Protein AF-A0AAD7E811-F1 (afdb_monomer_lite)

Secondary structure (DSSP, 8-state):
--------------PPB---HHHHHHHHHHHHHHHHHHHHHHHHSTT---PPPSSGGGHHHHHHH-BSSHHHHHHHHHHHHHHHHHHHHHHHHHH-TTS-------------TTS-HHHHHHHH-TTHHHHS-TTB-TTS--B---SPPPHHHHTTS--

Organism: NCBI:txid1033008

Sequence (159 aa):
MDRGISMQPQMPTSERFSLETGFRMRTECTIRELQAVLNKAAGLVKDRGSTYEIDPHGVLSALLKSSEDLGGVLAAWIALNERVHLAQREISKSISPSTERRERKTVFLRKPSVISDLDYLYDHVPHLRRHWPSGYNTHTDSIALSTPVPGYLQEAFPD

Foldseek 3Di:
DDPPPPPDPPDPPQDWDAPDPVVLVVLVVVQVVLQVLQVVLLVVDPPSPDTQHLQVVCLLSVQNGTHNAPVSNVLSVVSSVVSVVVSVVSSVPSVDPDDDPPPPPPPPDDDDPPDDSNRVSCVVPVCSVVVDQPADDPVDRDDPRPDPDPVVVCVVDPD

Structure (mmCIF, N/CA/C/O backbone):
data_AF-A0AAD7E811-F1
#
_entry.id   AF-A0AAD7E811-F1
#
loop_
_atom_site.group_PDB
_atom_site.id
_atom_site.type_symbol
_atom_site.label_atom_id
_atom_site.label_alt_id
_atom_site.label_comp_id
_atom_site.label_asym_id
_atom_site.label_entity_id
_atom_site.label_seq_id
_atom_site.pdbx_PDB_ins_code
_atom_site.Cartn_x
_atom_site.Cartn_y
_atom_site.Cartn_z
_atom_site.occupancy
_atom_site.B_iso_or_equiv
_atom_site.auth_seq_id
_atom_site.auth_comp_id
_atom_site.auth_asym_id
_atom_site.auth_atom_id
_atom_site.pdbx_PDB_model_num
ATOM 1 N N . MET A 1 1 ? 44.146 -32.596 -21.145 1.00 48.56 1 MET A N 1
ATOM 2 C CA . MET A 1 1 ? 43.455 -32.147 -19.920 1.00 48.56 1 MET A CA 1
ATOM 3 C C . MET A 1 1 ? 42.520 -31.029 -20.324 1.00 48.56 1 MET A C 1
ATOM 5 O O . MET A 1 1 ? 42.966 -29.908 -20.521 1.00 48.56 1 MET A O 1
ATOM 9 N N . ASP A 1 2 ? 41.266 -31.394 -20.553 1.00 47.53 2 ASP A N 1
ATOM 10 C CA . ASP A 1 2 ? 40.207 -30.520 -21.047 1.00 47.53 2 ASP A CA 1
ATOM 11 C C . ASP A 1 2 ? 39.619 -29.750 -19.858 1.00 47.53 2 ASP A C 1
ATOM 13 O O . ASP A 1 2 ? 39.009 -30.344 -18.969 1.00 47.53 2 ASP A O 1
ATOM 17 N N . ARG A 1 3 ? 39.859 -28.439 -19.773 1.00 49.72 3 ARG A N 1
ATOM 18 C CA . ARG A 1 3 ? 39.145 -27.577 -18.821 1.00 49.72 3 ARG A CA 1
ATOM 19 C C . ARG A 1 3 ? 37.936 -27.025 -19.559 1.00 49.72 3 ARG A C 1
ATOM 21 O O . ARG A 1 3 ? 37.994 -25.925 -20.093 1.00 49.72 3 ARG A O 1
ATOM 28 N N . GLY A 1 4 ? 36.876 -27.829 -19.621 1.00 50.31 4 GLY A N 1
ATOM 29 C CA . GLY A 1 4 ? 35.584 -27.437 -20.174 1.00 50.31 4 GLY A CA 1
ATOM 30 C C . GLY A 1 4 ? 35.014 -26.254 -19.398 1.00 50.31 4 GLY A C 1
ATOM 31 O O . GLY A 1 4 ? 34.398 -26.421 -18.347 1.00 50.31 4 GLY A O 1
ATOM 32 N N . ILE A 1 5 ? 35.260 -25.046 -19.898 1.00 53.69 5 ILE A N 1
ATOM 33 C CA . ILE A 1 5 ? 34.621 -23.829 -19.413 1.00 53.69 5 ILE A CA 1
ATOM 34 C C . ILE A 1 5 ? 33.178 -23.916 -19.900 1.00 53.69 5 ILE A C 1
ATOM 36 O O . ILE A 1 5 ? 32.900 -23.754 -21.086 1.00 53.69 5 ILE A O 1
ATOM 40 N N . SER A 1 6 ? 32.268 -24.252 -18.988 1.00 54.72 6 SER A N 1
ATOM 41 C CA . SER A 1 6 ? 30.833 -24.256 -19.246 1.00 54.72 6 SER A CA 1
ATOM 42 C C . SER A 1 6 ? 30.389 -22.836 -19.607 1.00 54.72 6 SER A C 1
ATOM 44 O O . SER A 1 6 ? 30.125 -22.019 -18.727 1.00 54.72 6 SER A O 1
ATOM 46 N N . MET A 1 7 ? 30.310 -22.541 -20.906 1.00 55.50 7 MET A N 1
ATOM 47 C CA . MET A 1 7 ? 29.611 -21.382 -21.456 1.00 55.50 7 MET A CA 1
ATOM 48 C C . MET A 1 7 ? 28.105 -21.591 -21.286 1.00 55.50 7 MET A C 1
ATOM 50 O O . MET A 1 7 ? 27.397 -21.912 -22.236 1.00 55.50 7 MET A O 1
ATOM 54 N N . GLN A 1 8 ? 27.601 -21.452 -20.059 1.00 60.38 8 GLN A N 1
ATOM 55 C CA . GLN A 1 8 ? 26.176 -21.197 -19.898 1.00 60.38 8 GLN A CA 1
ATOM 56 C C . GLN A 1 8 ? 25.927 -19.753 -20.349 1.00 60.38 8 GLN A C 1
ATOM 58 O O . GLN A 1 8 ? 26.530 -18.843 -19.773 1.00 60.38 8 GLN A O 1
ATOM 63 N N . PRO A 1 9 ? 25.089 -19.516 -21.374 1.00 57.47 9 PRO A N 1
ATOM 64 C CA . PRO A 1 9 ? 24.666 -18.168 -21.702 1.00 57.47 9 PRO A CA 1
ATOM 65 C C . PRO A 1 9 ? 23.962 -17.601 -20.469 1.00 57.47 9 PRO A C 1
ATOM 67 O O . PRO A 1 9 ? 22.943 -18.133 -20.027 1.00 57.47 9 PRO A O 1
ATOM 70 N N . GLN A 1 10 ? 24.541 -16.554 -19.878 1.00 57.25 10 GLN A N 1
ATOM 71 C CA . GLN A 1 10 ? 23.840 -15.750 -18.888 1.00 57.25 10 GLN A CA 1
ATOM 72 C C . GLN A 1 10 ? 22.641 -15.151 -19.617 1.00 57.25 10 GLN A C 1
ATOM 74 O O . GLN A 1 10 ? 22.796 -14.243 -20.432 1.00 57.25 10 GLN A O 1
ATOM 79 N N . MET A 1 11 ? 21.459 -15.729 -19.395 1.00 56.31 11 MET A N 1
ATOM 80 C CA . MET A 1 11 ? 20.206 -15.111 -19.809 1.00 56.31 11 MET A CA 1
ATOM 81 C C . MET A 1 11 ? 20.240 -13.666 -19.298 1.00 56.31 11 MET A C 1
ATOM 83 O O . MET A 1 11 ? 20.560 -13.476 -18.118 1.00 56.31 11 MET A O 1
ATOM 87 N N . PRO A 1 12 ? 19.963 -12.659 -20.144 1.00 58.78 12 PRO A N 1
ATOM 88 C CA . PRO A 1 12 ? 19.859 -11.292 -19.670 1.00 58.78 12 PRO A CA 1
ATOM 89 C C . PRO A 1 12 ? 18.821 -11.292 -18.551 1.00 58.78 12 PRO A C 1
ATOM 91 O O . PRO A 1 12 ? 17.686 -11.726 -18.748 1.00 58.78 12 PRO A O 1
ATOM 94 N N . THR A 1 13 ? 19.232 -10.893 -17.349 1.00 63.22 13 THR A N 1
ATOM 95 C CA . THR A 1 13 ? 18.296 -10.637 -16.260 1.00 63.22 13 THR A CA 1
ATOM 96 C C . THR A 1 13 ? 17.345 -9.574 -16.776 1.00 63.22 13 THR A C 1
ATOM 98 O O . THR A 1 13 ? 17.777 -8.433 -16.929 1.00 63.22 13 THR A O 1
ATOM 101 N N . SER A 1 14 ? 16.112 -9.961 -17.122 1.00 67.38 14 SER A N 1
ATOM 102 C CA . SER A 1 14 ? 15.081 -9.043 -17.600 1.00 67.38 14 SER A CA 1
ATOM 103 C C . SER A 1 14 ? 15.086 -7.827 -16.687 1.00 67.38 14 SER A C 1
ATOM 105 O O . SER A 1 14 ? 14.928 -7.980 -15.471 1.00 67.38 14 SER A O 1
ATOM 107 N N . GLU A 1 15 ? 15.389 -6.657 -17.246 1.00 73.12 15 GLU A N 1
ATOM 108 C CA . GLU A 1 15 ? 15.449 -5.427 -16.470 1.00 73.12 15 GLU A CA 1
ATOM 109 C C . GLU A 1 15 ? 14.099 -5.248 -15.782 1.00 73.12 15 GLU A C 1
ATOM 111 O O . GLU A 1 15 ? 13.052 -5.230 -16.425 1.00 73.12 15 GLU A O 1
ATOM 116 N N . ARG A 1 16 ? 14.117 -5.216 -14.449 1.00 85.00 16 ARG A N 1
ATOM 117 C CA . ARG A 1 16 ? 12.902 -5.063 -13.656 1.00 85.00 16 ARG A CA 1
ATOM 118 C C . ARG A 1 16 ? 12.703 -3.599 -13.327 1.00 85.00 16 ARG A C 1
ATOM 120 O O . ARG A 1 16 ? 13.636 -2.918 -12.900 1.00 85.00 16 ARG A O 1
ATOM 127 N N . PHE A 1 17 ? 11.467 -3.143 -13.443 1.00 88.31 17 PHE A N 1
ATOM 128 C CA . PHE A 1 17 ? 11.081 -1.801 -13.047 1.00 88.31 17 PHE A CA 1
ATOM 129 C C . PHE A 1 17 ? 10.994 -1.723 -11.523 1.00 88.31 17 PHE A C 1
ATOM 131 O O . PHE A 1 17 ? 10.521 -2.642 -10.852 1.00 88.31 17 PHE A O 1
ATOM 138 N N . SER A 1 18 ? 11.482 -0.627 -10.951 1.00 91.31 18 SER A N 1
ATOM 139 C CA . SER A 1 18 ? 11.413 -0.387 -9.511 1.00 91.31 18 SER A CA 1
ATOM 140 C C . SER A 1 18 ? 11.351 1.105 -9.219 1.00 91.31 18 SER A C 1
ATOM 142 O O . SER A 1 18 ? 11.812 1.921 -10.017 1.00 91.31 18 SER A O 1
ATOM 144 N N . LEU A 1 19 ? 10.785 1.469 -8.068 1.00 88.19 19 LEU A N 1
ATOM 145 C CA . LEU A 1 19 ? 10.922 2.828 -7.557 1.00 88.19 19 LEU A CA 1
ATOM 146 C C . LEU A 1 19 ? 12.373 3.114 -7.162 1.00 88.19 19 LEU A C 1
ATOM 148 O O . LEU A 1 19 ? 13.089 2.237 -6.667 1.00 88.19 19 LEU A O 1
ATOM 152 N N . GLU A 1 20 ? 12.757 4.386 -7.296 1.00 93.75 20 GLU A N 1
ATOM 153 C CA . GLU A 1 20 ? 14.012 4.917 -6.762 1.00 93.75 20 GLU A CA 1
ATOM 154 C C . GLU A 1 20 ? 14.186 4.478 -5.300 1.00 93.75 20 GLU A C 1
ATOM 156 O O . GLU A 1 20 ? 13.258 4.557 -4.490 1.00 93.75 20 GLU A O 1
ATOM 161 N N . THR A 1 21 ? 15.368 3.955 -4.969 1.00 90.31 21 THR A N 1
ATOM 162 C CA . THR A 1 21 ? 15.591 3.232 -3.709 1.00 90.31 21 THR A CA 1
ATOM 163 C C . THR A 1 21 ? 15.323 4.102 -2.481 1.00 90.31 21 THR A C 1
ATOM 165 O O . THR A 1 21 ? 14.688 3.635 -1.534 1.00 90.31 21 THR A O 1
ATOM 168 N N . GLY A 1 22 ? 15.762 5.360 -2.484 1.00 91.12 22 GLY A N 1
ATOM 169 C CA . GLY A 1 22 ? 15.516 6.304 -1.401 1.00 91.12 22 GLY A CA 1
ATOM 170 C C . GLY A 1 22 ? 14.029 6.594 -1.211 1.00 91.12 22 GLY A C 1
ATOM 171 O O . GLY A 1 22 ? 13.535 6.573 -0.083 1.00 91.12 22 GLY A O 1
ATOM 172 N N . PHE A 1 23 ? 13.302 6.829 -2.300 1.00 91.12 23 PHE A N 1
ATOM 173 C CA . PHE A 1 23 ? 11.861 7.037 -2.292 1.00 91.12 23 PHE A CA 1
ATOM 174 C C . PHE A 1 23 ? 11.124 5.803 -1.777 1.00 91.12 23 PHE A C 1
ATOM 176 O O . PHE A 1 23 ? 10.345 5.926 -0.833 1.00 91.12 23 PHE A O 1
ATOM 183 N N . ARG A 1 24 ? 11.459 4.611 -2.285 1.00 93.12 24 ARG A N 1
ATOM 184 C CA . ARG A 1 24 ? 10.906 3.337 -1.807 1.00 93.12 24 ARG A CA 1
ATOM 185 C C . ARG A 1 24 ? 11.099 3.164 -0.302 1.00 93.12 24 ARG A C 1
ATOM 187 O O . ARG A 1 24 ? 10.135 2.879 0.400 1.00 93.12 24 ARG A O 1
ATOM 194 N N . MET A 1 25 ? 12.314 3.370 0.213 1.00 92.94 25 MET A N 1
ATOM 195 C CA . MET A 1 25 ? 12.574 3.223 1.650 1.00 92.94 25 MET A CA 1
ATOM 196 C C . MET A 1 25 ? 11.760 4.207 2.493 1.00 92.94 25 MET A C 1
ATOM 198 O O . MET A 1 25 ? 11.233 3.822 3.536 1.00 92.94 25 MET A O 1
ATOM 202 N N . ARG A 1 26 ? 11.625 5.465 2.048 1.00 94.81 26 ARG A N 1
ATOM 203 C CA . ARG A 1 26 ? 10.770 6.448 2.732 1.00 94.81 26 ARG A CA 1
ATOM 204 C C . ARG A 1 26 ? 9.318 5.984 2.754 1.00 94.81 26 ARG A C 1
ATOM 206 O O . ARG A 1 26 ? 8.708 5.983 3.817 1.00 94.81 26 ARG A O 1
ATOM 213 N N . THR A 1 27 ? 8.800 5.523 1.618 1.00 91.56 27 THR A N 1
ATOM 214 C CA . THR A 1 27 ? 7.447 4.974 1.506 1.00 91.56 27 THR A CA 1
ATOM 215 C C . THR A 1 27 ? 7.236 3.783 2.445 1.00 91.56 27 THR A C 1
ATOM 217 O O . THR A 1 27 ? 6.277 3.782 3.211 1.00 91.56 27 THR A O 1
ATOM 220 N N .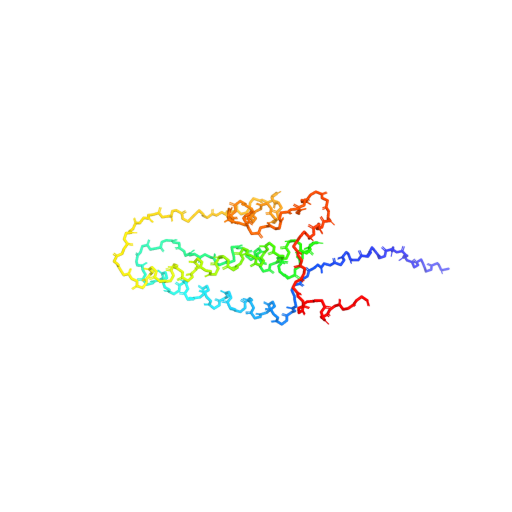 GLU A 1 28 ? 8.145 2.805 2.465 1.00 94.31 28 GLU A N 1
ATOM 221 C CA . GLU A 1 28 ? 8.073 1.646 3.369 1.00 94.31 28 GLU A CA 1
ATOM 222 C C . GLU A 1 28 ? 8.109 2.050 4.852 1.00 94.31 28 GLU A C 1
ATOM 224 O O . GLU A 1 28 ? 7.414 1.450 5.677 1.00 94.31 28 GLU A O 1
ATOM 229 N N . CYS A 1 29 ? 8.916 3.052 5.217 1.00 94.94 29 CYS A N 1
ATOM 230 C CA . CYS A 1 29 ? 8.928 3.606 6.572 1.00 94.94 29 CYS A CA 1
ATOM 231 C C . CYS A 1 29 ? 7.582 4.256 6.917 1.00 94.94 29 CYS A C 1
ATOM 233 O O . CYS A 1 29 ? 7.000 3.922 7.947 1.00 94.94 29 CYS A O 1
ATOM 235 N N . THR A 1 30 ? 7.042 5.104 6.037 1.00 94.31 30 THR A N 1
ATOM 236 C CA . THR A 1 30 ? 5.737 5.751 6.238 1.00 94.31 30 THR A CA 1
ATOM 237 C C . THR A 1 30 ? 4.604 4.732 6.378 1.00 94.31 30 THR A C 1
ATOM 239 O O . THR A 1 30 ? 3.757 4.879 7.258 1.00 94.31 30 THR A O 1
ATOM 242 N N . ILE A 1 31 ? 4.597 3.666 5.567 1.00 94.38 31 ILE A N 1
ATOM 243 C CA . ILE A 1 31 ? 3.621 2.570 5.689 1.00 94.38 31 ILE A CA 1
ATOM 244 C C . ILE A 1 31 ? 3.715 1.928 7.074 1.00 94.38 31 ILE A C 1
ATOM 246 O O . ILE A 1 31 ? 2.694 1.754 7.741 1.00 94.38 31 ILE A O 1
ATOM 250 N N . ARG A 1 32 ? 4.930 1.593 7.527 1.00 95.75 32 ARG A N 1
ATOM 251 C CA . ARG A 1 32 ? 5.155 0.973 8.842 1.00 95.75 32 ARG A CA 1
ATOM 252 C C . ARG A 1 32 ? 4.693 1.870 9.987 1.00 95.75 32 ARG A C 1
ATOM 254 O O . ARG A 1 32 ? 4.027 1.391 10.904 1.00 95.75 32 ARG A O 1
ATOM 261 N N . GLU A 1 33 ? 5.008 3.159 9.929 1.00 95.88 33 GLU A N 1
ATOM 262 C CA . GLU A 1 33 ? 4.590 4.141 10.932 1.00 95.88 33 GLU A CA 1
ATOM 263 C C . GLU A 1 33 ? 3.065 4.279 10.986 1.00 95.88 33 GLU A C 1
ATOM 265 O O . GLU A 1 33 ? 2.468 4.182 12.061 1.00 95.88 33 GLU A O 1
ATOM 270 N N . LEU A 1 34 ? 2.412 4.428 9.831 1.00 93.50 34 LEU A N 1
ATOM 271 C CA . LEU A 1 34 ? 0.959 4.560 9.762 1.00 93.50 34 LEU A CA 1
ATOM 272 C C . LEU A 1 34 ? 0.251 3.267 10.202 1.00 93.50 34 LEU A C 1
ATOM 274 O O . LEU A 1 34 ? -0.750 3.330 10.918 1.00 93.50 34 LEU A O 1
ATOM 278 N N . GLN A 1 35 ? 0.799 2.093 9.867 1.00 95.19 35 GLN A N 1
ATOM 279 C CA . GLN A 1 35 ? 0.286 0.807 10.347 1.00 95.19 35 GLN A CA 1
ATOM 280 C C . GLN A 1 35 ? 0.397 0.697 11.872 1.00 95.19 35 GLN A C 1
ATOM 282 O O . GLN A 1 35 ? -0.531 0.226 12.530 1.00 95.19 35 GLN A O 1
ATOM 287 N N . ALA A 1 36 ? 1.500 1.169 12.461 1.00 94.25 36 ALA A N 1
ATOM 288 C CA . ALA A 1 36 ? 1.666 1.194 13.910 1.00 94.25 36 ALA A CA 1
ATOM 289 C C . ALA A 1 36 ? 0.630 2.107 14.588 1.00 94.25 36 ALA A C 1
ATOM 291 O O . ALA A 1 36 ? 0.089 1.742 15.634 1.00 94.25 36 ALA A O 1
ATOM 292 N N . VAL A 1 37 ? 0.312 3.261 13.991 1.00 93.38 37 VAL A N 1
ATOM 293 C CA . VAL A 1 37 ? -0.756 4.153 14.477 1.00 93.38 37 VAL A CA 1
ATOM 294 C C . VAL A 1 37 ? -2.120 3.465 14.411 1.00 93.38 37 VAL A C 1
ATOM 296 O O . VAL A 1 37 ? -2.846 3.475 15.405 1.00 93.38 37 VAL A O 1
ATOM 299 N N . LEU A 1 38 ? -2.452 2.814 13.293 1.00 91.19 38 LEU A N 1
ATOM 300 C CA . LEU A 1 38 ? -3.700 2.058 13.141 1.00 91.19 38 LEU A CA 1
ATOM 301 C C . LEU A 1 38 ? -3.829 0.937 14.176 1.00 91.19 38 LEU A C 1
ATOM 303 O O . LEU A 1 38 ? -4.884 0.790 14.788 1.00 91.19 38 LEU A O 1
ATOM 307 N N . ASN A 1 39 ? -2.756 0.176 14.404 1.00 92.12 39 ASN A N 1
ATOM 308 C CA . ASN A 1 39 ? -2.732 -0.903 15.392 1.00 92.12 39 ASN A CA 1
ATOM 309 C C . ASN A 1 39 ? -2.956 -0.368 16.813 1.00 92.12 39 ASN A C 1
ATOM 311 O O . ASN A 1 39 ? -3.745 -0.935 17.569 1.00 92.12 39 ASN A O 1
ATOM 315 N N . LYS A 1 40 ? -2.315 0.755 17.164 1.00 90.94 40 LYS A N 1
ATOM 316 C CA . LYS A 1 40 ? -2.531 1.427 18.454 1.00 90.94 40 LYS A CA 1
ATOM 317 C C . LYS A 1 40 ? -3.974 1.908 18.601 1.00 90.94 40 LYS A C 1
ATOM 319 O O . LYS A 1 40 ? -4.594 1.640 19.622 1.00 90.94 40 LYS A O 1
ATOM 324 N N . ALA A 1 41 ? -4.519 2.570 17.581 1.00 87.62 41 ALA A N 1
ATOM 325 C CA . ALA A 1 41 ? -5.894 3.066 17.592 1.00 87.62 41 ALA A CA 1
ATOM 326 C C . ALA A 1 41 ? -6.922 1.926 17.694 1.00 87.62 41 ALA A C 1
ATOM 328 O O . ALA A 1 41 ? -7.895 2.034 18.436 1.00 87.62 41 ALA A O 1
ATOM 329 N N . ALA A 1 42 ? -6.692 0.810 16.997 1.00 87.25 42 ALA A N 1
ATOM 330 C CA . ALA A 1 42 ? -7.533 -0.378 17.097 1.00 87.25 42 ALA A CA 1
ATOM 331 C C . ALA A 1 42 ? -7.525 -0.972 18.513 1.00 87.25 42 ALA A C 1
ATOM 333 O O . ALA A 1 42 ? -8.587 -1.327 19.014 1.00 87.25 42 ALA A O 1
ATOM 334 N N . GLY A 1 43 ? -6.367 -1.000 19.184 1.00 87.00 43 GLY A N 1
ATOM 335 C CA . GLY A 1 43 ? -6.243 -1.477 20.566 1.00 87.00 43 GLY A CA 1
ATOM 336 C C . GLY A 1 43 ? -6.992 -0.638 21.610 1.00 87.00 43 GLY A C 1
ATOM 337 O O . GLY A 1 43 ? -7.282 -1.137 22.694 1.00 87.00 43 GLY A O 1
ATOM 338 N N . LEU A 1 44 ? -7.339 0.616 21.297 1.00 86.88 44 LEU A N 1
ATOM 339 C CA . LEU A 1 44 ? -8.149 1.470 22.176 1.00 86.88 44 LEU A CA 1
ATOM 340 C C . LEU A 1 44 ? -9.649 1.146 22.103 1.00 86.88 44 LEU A C 1
ATOM 342 O O . LEU A 1 44 ? -10.390 1.449 23.038 1.00 86.88 44 LEU A O 1
ATOM 346 N N . VAL A 1 45 ? -10.109 0.527 21.012 1.00 83.31 45 VAL A N 1
ATOM 347 C CA . VAL A 1 45 ? -11.518 0.179 20.803 1.00 83.31 45 VAL A CA 1
ATOM 348 C C . VAL A 1 45 ? -11.740 -1.270 21.228 1.00 83.31 45 VAL A C 1
ATOM 350 O O . VAL A 1 45 ? -11.373 -2.205 20.515 1.00 83.31 45 VAL A O 1
ATOM 353 N N . LYS A 1 46 ? -12.366 -1.463 22.396 1.00 76.69 46 LYS A N 1
ATOM 354 C CA . LYS A 1 46 ? -12.775 -2.795 22.866 1.00 76.69 46 LYS A CA 1
ATOM 355 C C . LYS A 1 46 ? -13.681 -3.451 21.809 1.00 76.69 46 LYS A C 1
ATOM 357 O O . LYS A 1 46 ? -14.515 -2.779 21.210 1.00 76.69 46 LYS A O 1
ATOM 362 N N . ASP A 1 47 ? -13.465 -4.740 21.555 1.00 82.69 47 ASP A N 1
ATOM 363 C CA . ASP A 1 47 ? -14.175 -5.579 20.571 1.00 82.69 47 ASP A CA 1
ATOM 364 C C . ASP A 1 47 ? -13.817 -5.377 19.085 1.00 82.69 47 ASP A C 1
ATOM 366 O O . ASP A 1 47 ? -14.406 -6.024 18.212 1.00 82.69 47 ASP A O 1
ATOM 370 N N . ARG A 1 48 ? -12.820 -4.546 18.745 1.00 77.56 48 ARG A N 1
ATOM 371 C CA . ARG A 1 48 ? -12.349 -4.448 17.355 1.00 77.56 48 ARG A CA 1
ATOM 372 C C . ARG A 1 48 ? -11.452 -5.643 17.002 1.00 77.56 48 ARG A C 1
ATOM 374 O O . ARG A 1 48 ? -10.248 -5.616 17.216 1.00 77.56 48 ARG A O 1
ATOM 381 N N . GLY A 1 49 ? -12.042 -6.690 16.424 1.00 77.62 49 GLY A N 1
ATOM 382 C CA . GLY A 1 49 ? -11.336 -7.929 16.055 1.00 77.62 49 GLY A CA 1
ATOM 383 C C . GLY A 1 49 ? -10.421 -7.848 14.823 1.00 77.62 49 GLY A C 1
ATOM 384 O O . GLY A 1 49 ? -9.747 -8.823 14.505 1.00 77.62 49 GLY A O 1
ATOM 385 N N . SER A 1 50 ? -10.392 -6.720 14.107 1.00 83.38 50 SER A N 1
ATOM 386 C CA . SER A 1 50 ? -9.545 -6.553 12.919 1.00 83.38 50 SER A CA 1
ATOM 387 C C . SER A 1 50 ? -9.037 -5.124 12.774 1.00 83.38 50 SER A C 1
ATOM 389 O O . SER A 1 50 ? -9.816 -4.172 12.915 1.00 83.38 50 SER A O 1
ATOM 391 N N . THR A 1 51 ? -7.775 -4.986 12.380 1.00 88.56 51 THR A N 1
ATOM 392 C CA . THR A 1 51 ? -7.169 -3.702 12.019 1.00 88.56 51 THR A CA 1
ATOM 393 C C . THR A 1 51 ? -7.078 -3.577 10.504 1.00 88.56 51 THR A C 1
ATOM 395 O O . THR A 1 51 ? -6.888 -4.562 9.797 1.00 88.56 51 THR A O 1
ATOM 398 N N . TYR A 1 52 ? -7.240 -2.359 9.994 1.00 91.50 52 TYR A N 1
ATOM 399 C CA . TYR A 1 52 ? -7.000 -2.075 8.585 1.00 91.50 52 TYR A CA 1
ATOM 400 C C . TYR A 1 52 ? -5.505 -2.235 8.264 1.00 91.50 52 TYR A C 1
ATOM 402 O O . TYR A 1 52 ? -4.665 -1.701 8.987 1.00 91.50 52 TYR A O 1
ATOM 410 N N . GLU A 1 53 ? -5.174 -2.946 7.187 1.00 93.38 53 GLU A N 1
ATOM 411 C CA . GLU A 1 53 ? -3.792 -3.127 6.725 1.00 93.38 53 GLU A CA 1
ATOM 412 C C . GLU A 1 53 ? -3.499 -2.220 5.529 1.00 93.38 53 GLU A C 1
ATOM 414 O O . GLU A 1 53 ? -4.232 -2.237 4.544 1.00 93.38 53 GLU A O 1
ATOM 419 N N . ILE A 1 54 ? -2.437 -1.422 5.574 1.00 93.38 54 ILE A N 1
ATOM 420 C CA . ILE A 1 54 ? -2.097 -0.514 4.465 1.00 93.38 54 ILE A CA 1
ATOM 421 C C . ILE A 1 54 ? -1.501 -1.282 3.291 1.00 93.38 54 ILE A C 1
ATOM 423 O O . ILE A 1 54 ? -1.881 -1.021 2.157 1.00 93.38 54 ILE A O 1
ATOM 427 N N . ASP A 1 55 ? -0.631 -2.251 3.562 1.00 95.06 55 ASP A N 1
ATOM 428 C CA . ASP A 1 55 ? -0.022 -3.116 2.552 1.00 95.06 55 ASP A CA 1
ATOM 429 C C . ASP A 1 55 ? -0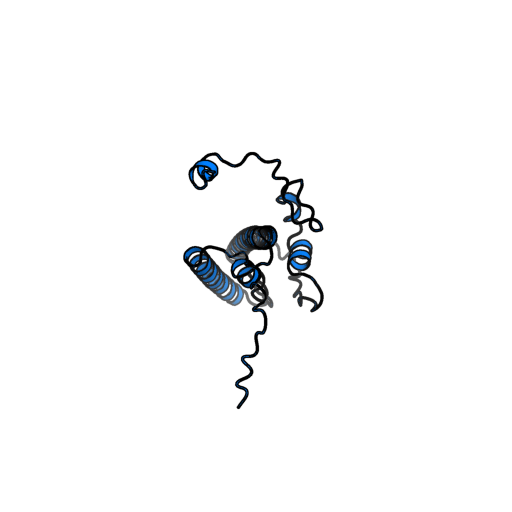.269 -4.591 2.909 1.00 95.06 55 ASP A C 1
ATOM 431 O O . ASP A 1 55 ? 0.548 -5.210 3.599 1.00 95.06 55 ASP A O 1
ATOM 435 N N . PRO A 1 56 ? -1.425 -5.150 2.505 1.00 89.62 56 PRO A N 1
ATOM 436 C CA . PRO A 1 56 ? -1.784 -6.522 2.830 1.00 89.62 56 PRO A CA 1
ATOM 437 C C . PRO A 1 56 ? -0.744 -7.489 2.273 1.00 89.62 56 PRO A C 1
ATOM 439 O O . PRO A 1 56 ? -0.502 -7.527 1.065 1.00 89.62 56 PRO A O 1
ATOM 442 N N . HIS A 1 57 ? -0.146 -8.285 3.158 1.00 89.50 57 HIS A N 1
ATOM 443 C CA . HIS A 1 57 ? 0.883 -9.279 2.821 1.00 89.50 57 HIS A CA 1
ATOM 444 C C . HIS A 1 57 ? 2.146 -8.710 2.143 1.00 89.50 57 HIS A C 1
ATOM 446 O O . HIS A 1 57 ? 2.925 -9.478 1.583 1.00 89.50 57 HIS A O 1
ATOM 452 N N . GLY A 1 58 ? 2.370 -7.390 2.177 1.00 91.25 58 GLY A N 1
ATOM 453 C CA . GLY A 1 58 ? 3.544 -6.760 1.560 1.00 91.25 58 GLY A CA 1
ATOM 454 C C . GLY A 1 58 ? 3.533 -6.730 0.025 1.00 91.25 58 GLY A C 1
ATOM 455 O O . GLY A 1 58 ? 4.587 -6.542 -0.585 1.00 91.25 58 GLY A O 1
ATOM 456 N N . VAL A 1 59 ? 2.377 -6.964 -0.609 1.00 93.12 59 VAL A N 1
ATOM 457 C CA . VAL A 1 59 ? 2.251 -7.071 -2.075 1.00 93.12 59 VAL A CA 1
ATOM 458 C C . VAL A 1 59 ? 2.611 -5.754 -2.761 1.00 93.12 59 VAL A C 1
ATOM 460 O O . VAL A 1 59 ? 3.324 -5.757 -3.762 1.00 93.12 59 VAL A O 1
ATOM 463 N N . LEU A 1 60 ? 2.163 -4.621 -2.215 1.00 92.94 60 LEU A N 1
ATOM 464 C CA . LEU A 1 60 ? 2.430 -3.311 -2.807 1.00 92.94 60 LEU A CA 1
ATOM 465 C C . LEU A 1 60 ? 3.917 -2.985 -2.717 1.00 92.94 60 LEU A C 1
ATOM 467 O O . LEU A 1 60 ? 4.526 -2.618 -3.718 1.00 92.94 60 LEU A O 1
ATOM 471 N N . SER A 1 61 ? 4.528 -3.187 -1.549 1.00 93.50 61 SER 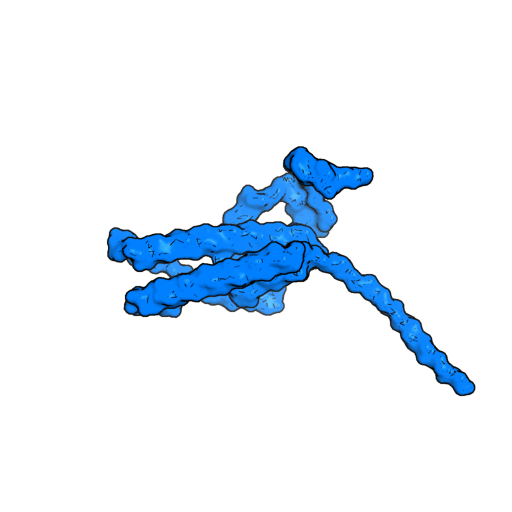A N 1
ATOM 472 C CA . SER A 1 61 ? 5.965 -2.962 -1.371 1.00 93.50 61 SER A CA 1
ATOM 473 C C . SER A 1 61 ? 6.805 -3.870 -2.277 1.00 93.50 61 SER A C 1
ATOM 475 O O . SER A 1 61 ? 7.812 -3.421 -2.826 1.00 93.50 61 SER A O 1
ATOM 477 N N . ALA A 1 62 ? 6.388 -5.123 -2.491 1.00 92.94 62 ALA A N 1
ATOM 478 C CA . ALA A 1 62 ? 7.070 -6.047 -3.396 1.00 92.94 62 ALA A CA 1
ATOM 479 C C . ALA A 1 62 ? 7.046 -5.555 -4.853 1.00 92.94 62 ALA A C 1
ATOM 481 O O . ALA A 1 62 ? 8.103 -5.485 -5.481 1.00 92.94 62 ALA A O 1
ATOM 482 N N . LEU A 1 63 ? 5.879 -5.135 -5.352 1.00 92.06 63 LEU A N 1
ATOM 483 C CA . LEU A 1 63 ? 5.730 -4.589 -6.706 1.00 92.06 63 LEU A CA 1
ATOM 484 C C . LEU A 1 63 ? 6.500 -3.281 -6.901 1.00 92.06 63 LEU A C 1
ATOM 486 O O . LEU A 1 63 ? 7.135 -3.077 -7.931 1.00 92.06 63 LEU A O 1
ATOM 490 N N . LEU A 1 64 ? 6.503 -2.408 -5.892 1.00 92.69 64 LEU A N 1
ATOM 491 C CA . LEU A 1 64 ? 7.279 -1.167 -5.921 1.00 92.69 64 LEU A CA 1
ATOM 492 C C . LEU A 1 64 ? 8.794 -1.419 -5.901 1.00 92.69 64 LEU A C 1
ATOM 494 O O . LEU A 1 64 ? 9.572 -0.615 -6.420 1.00 92.69 64 LEU A O 1
ATOM 498 N N . LYS A 1 65 ? 9.230 -2.525 -5.290 1.00 93.62 65 LYS A N 1
ATOM 499 C CA . LYS A 1 65 ? 10.632 -2.948 -5.279 1.00 93.62 65 LYS A CA 1
ATOM 500 C C . LYS A 1 65 ? 11.052 -3.573 -6.602 1.00 93.62 65 LYS A C 1
ATOM 502 O O . LYS A 1 65 ? 12.217 -3.441 -6.968 1.00 93.62 65 LYS A O 1
ATOM 507 N N . SER A 1 66 ? 10.162 -4.315 -7.250 1.00 92.31 66 SER A N 1
ATOM 508 C CA . SER A 1 66 ? 10.496 -5.106 -8.425 1.00 92.31 66 SER A CA 1
ATOM 509 C C . SER A 1 66 ? 9.227 -5.525 -9.165 1.00 92.31 66 SER A C 1
ATOM 511 O O . SER A 1 66 ? 8.471 -6.355 -8.666 1.00 92.31 66 SER A O 1
ATOM 513 N N . SER A 1 67 ? 9.021 -4.985 -10.361 1.00 92.81 67 SER A N 1
ATOM 514 C CA . SER A 1 67 ? 7.939 -5.363 -11.267 1.00 92.81 67 SER A CA 1
ATOM 515 C C . SER A 1 67 ? 8.489 -5.692 -12.653 1.00 92.81 67 SER A C 1
ATOM 517 O O . SER A 1 67 ? 9.567 -5.227 -13.028 1.00 92.81 67 SER A O 1
ATOM 519 N N . GLU A 1 68 ? 7.769 -6.529 -13.393 1.00 89.94 68 GLU A N 1
ATOM 520 C CA . GLU A 1 68 ? 8.128 -6.916 -14.762 1.00 89.94 68 GLU A CA 1
ATOM 521 C C . GLU A 1 68 ? 7.861 -5.780 -15.756 1.00 89.94 68 GLU A C 1
ATOM 523 O O . GLU A 1 68 ? 8.562 -5.669 -16.757 1.00 89.94 68 GLU A O 1
ATOM 528 N N . ASP A 1 69 ? 6.927 -4.882 -15.431 1.00 89.06 69 ASP A N 1
ATOM 529 C CA . ASP A 1 69 ? 6.546 -3.755 -16.271 1.00 89.06 69 ASP A CA 1
ATOM 530 C C . ASP A 1 69 ? 6.296 -2.470 -15.451 1.00 89.06 69 ASP A C 1
ATOM 532 O O . ASP A 1 69 ? 6.076 -2.482 -14.234 1.00 89.06 69 ASP A O 1
ATOM 536 N N . LEU A 1 70 ? 6.340 -1.316 -16.125 1.00 87.94 70 LEU A N 1
ATOM 537 C CA . LEU A 1 70 ? 6.105 -0.009 -15.500 1.00 87.94 70 LEU A CA 1
ATOM 538 C C . LEU A 1 70 ? 4.656 0.160 -15.001 1.00 87.94 70 LEU A C 1
ATOM 540 O O . LEU A 1 70 ? 4.411 0.867 -14.020 1.00 87.94 70 LEU A O 1
ATOM 544 N N . GLY A 1 71 ? 3.696 -0.489 -15.660 1.00 87.81 71 GLY A N 1
ATOM 545 C CA . GLY A 1 71 ? 2.288 -0.492 -15.275 1.00 87.81 71 GLY A CA 1
ATOM 546 C C . GLY A 1 71 ? 2.060 -1.163 -13.923 1.00 87.81 71 GLY A C 1
ATOM 547 O O . GLY A 1 71 ? 1.287 -0.640 -13.124 1.00 87.81 71 GLY A O 1
ATOM 548 N N . GLY A 1 72 ? 2.781 -2.239 -13.608 1.00 87.44 72 GLY A N 1
ATOM 549 C CA . GLY A 1 72 ? 2.758 -2.893 -12.302 1.00 87.44 72 GLY A CA 1
ATOM 550 C C . GLY A 1 72 ? 3.246 -1.976 -11.176 1.00 87.44 72 GLY A C 1
ATOM 551 O O . GLY A 1 72 ? 2.594 -1.877 -10.131 1.00 87.44 72 GLY A O 1
ATOM 552 N N . VAL A 1 73 ? 4.330 -1.221 -11.404 1.00 89.81 73 VAL A N 1
ATOM 553 C CA . VAL A 1 73 ? 4.811 -0.203 -10.447 1.00 89.81 73 VAL A CA 1
ATOM 554 C C . VAL A 1 73 ? 3.773 0.908 -10.262 1.00 89.81 73 VAL A C 1
ATOM 556 O O . VAL A 1 73 ? 3.465 1.290 -9.130 1.00 89.81 73 VAL A O 1
ATOM 559 N N . LEU A 1 74 ? 3.192 1.410 -11.357 1.00 89.19 74 LEU A N 1
ATOM 560 C CA . LEU A 1 74 ? 2.169 2.456 -11.314 1.00 89.19 74 LEU A CA 1
ATOM 561 C C . LEU A 1 74 ? 0.892 1.983 -10.599 1.00 89.19 74 LEU A C 1
ATOM 563 O O . LEU A 1 74 ? 0.353 2.706 -9.760 1.00 89.19 74 LEU A O 1
ATOM 567 N N . ALA A 1 75 ? 0.431 0.762 -10.877 1.00 88.19 75 ALA A N 1
ATOM 568 C CA . ALA A 1 75 ? -0.723 0.146 -10.229 1.00 88.19 75 ALA A CA 1
ATOM 569 C C . ALA A 1 75 ? -0.514 0.035 -8.718 1.00 88.19 75 ALA A C 1
ATOM 571 O O . ALA A 1 75 ? -1.377 0.450 -7.939 1.00 88.19 75 ALA A O 1
ATOM 572 N N . ALA A 1 76 ? 0.652 -0.470 -8.306 1.00 91.25 76 ALA A N 1
ATOM 573 C CA . ALA A 1 76 ? 1.019 -0.585 -6.903 1.00 91.25 76 ALA A CA 1
ATOM 574 C C . ALA A 1 76 ? 1.072 0.787 -6.218 1.00 91.25 76 ALA A C 1
ATOM 576 O O . ALA A 1 76 ? 0.576 0.938 -5.102 1.00 91.25 76 ALA A O 1
ATOM 577 N N . TRP A 1 77 ? 1.600 1.808 -6.899 1.00 92.19 77 TRP A N 1
ATOM 578 C CA . TRP A 1 77 ? 1.645 3.177 -6.386 1.00 92.19 77 TRP A CA 1
ATOM 579 C C . TRP A 1 77 ? 0.249 3.788 -6.195 1.00 92.19 77 TRP A C 1
ATOM 581 O O . TRP A 1 77 ? -0.040 4.371 -5.147 1.00 92.19 77 TRP A O 1
ATOM 591 N N . ILE A 1 78 ? -0.644 3.645 -7.177 1.00 90.38 78 ILE A N 1
ATOM 592 C CA . ILE A 1 78 ? -2.021 4.153 -7.081 1.00 90.38 78 ILE A CA 1
ATOM 593 C C . ILE A 1 78 ? -2.777 3.424 -5.965 1.00 90.38 78 ILE A C 1
ATOM 595 O O . ILE A 1 78 ? -3.402 4.066 -5.118 1.00 90.38 78 ILE A O 1
ATOM 599 N N . ALA A 1 79 ? -2.683 2.092 -5.927 1.00 90.12 79 ALA A N 1
ATOM 600 C CA . ALA A 1 79 ? -3.304 1.277 -4.891 1.00 90.12 79 ALA A CA 1
ATOM 601 C C . ALA A 1 79 ? -2.812 1.672 -3.494 1.00 90.12 79 ALA A C 1
ATOM 603 O O . ALA A 1 79 ? -3.618 1.822 -2.575 1.00 90.12 79 ALA A O 1
ATOM 604 N N . LEU A 1 80 ? -1.508 1.901 -3.336 1.00 92.88 80 LEU A N 1
ATOM 605 C CA . LEU A 1 80 ? -0.936 2.333 -2.070 1.00 92.88 80 LEU A CA 1
ATOM 606 C C . LEU A 1 80 ? -1.484 3.692 -1.619 1.00 92.88 80 LEU A C 1
ATOM 608 O O . LEU A 1 80 ? -1.887 3.824 -0.464 1.00 92.88 80 LEU A O 1
ATOM 612 N N . ASN A 1 81 ? -1.543 4.681 -2.514 1.00 92.62 81 ASN A N 1
ATOM 613 C CA . ASN A 1 81 ? -2.086 6.002 -2.188 1.00 92.62 81 ASN A CA 1
ATOM 614 C C . ASN A 1 81 ? -3.543 5.929 -1.722 1.00 92.62 81 ASN A C 1
ATOM 616 O O . ASN A 1 81 ? -3.893 6.518 -0.698 1.00 92.62 81 ASN A O 1
ATOM 620 N N . GLU A 1 82 ? -4.380 5.158 -2.419 1.00 90.50 82 GLU A N 1
ATOM 621 C CA . GLU A 1 82 ? -5.774 4.959 -2.014 1.00 90.50 82 GLU A CA 1
ATOM 622 C C . GLU A 1 82 ? -5.854 4.283 -0.640 1.00 90.50 82 GLU A C 1
ATOM 624 O O . GLU A 1 82 ? -6.618 4.702 0.233 1.00 90.50 82 GLU A O 1
ATOM 629 N N . ARG A 1 83 ? -5.018 3.268 -0.389 1.00 92.50 83 ARG A N 1
ATOM 630 C CA . ARG A 1 83 ? -5.010 2.584 0.908 1.00 92.50 83 ARG A CA 1
ATOM 631 C C . ARG A 1 83 ? -4.536 3.480 2.046 1.00 92.50 83 ARG A C 1
ATOM 633 O O . ARG A 1 83 ? -5.089 3.370 3.139 1.00 92.50 83 ARG A O 1
ATOM 640 N N . VAL A 1 84 ? -3.574 4.369 1.805 1.00 91.56 84 VAL A N 1
ATOM 641 C CA . VAL A 1 84 ? -3.143 5.394 2.769 1.00 91.56 84 VAL A CA 1
ATOM 642 C C . VAL A 1 84 ? -4.277 6.382 3.049 1.00 91.56 84 VAL A C 1
ATOM 644 O O . VAL A 1 84 ? -4.550 6.688 4.211 1.00 91.56 84 VAL A O 1
ATOM 647 N N . HIS A 1 85 ? -4.998 6.826 2.020 1.00 89.50 85 HIS A N 1
ATOM 648 C CA . HIS A 1 85 ? -6.155 7.703 2.193 1.00 89.50 85 HIS A CA 1
ATOM 649 C C . HIS A 1 85 ? -7.266 7.033 3.024 1.00 89.50 85 HIS A C 1
ATOM 651 O O . HIS A 1 85 ? -7.818 7.622 3.958 1.00 89.50 85 HIS A O 1
ATOM 657 N N . LEU A 1 86 ? -7.564 5.760 2.749 1.00 88.69 86 LEU A N 1
ATOM 658 C CA . LEU A 1 86 ? -8.519 4.968 3.527 1.00 88.69 86 LEU A CA 1
ATOM 659 C C . LEU A 1 86 ? -8.061 4.761 4.978 1.00 88.69 86 LEU A C 1
ATOM 661 O O . LEU A 1 86 ? -8.878 4.888 5.891 1.00 88.69 86 LEU A O 1
ATOM 665 N N . ALA A 1 87 ? -6.770 4.513 5.205 1.00 90.44 87 ALA A N 1
ATOM 666 C CA . ALA A 1 87 ? -6.189 4.415 6.542 1.00 90.44 87 ALA A CA 1
ATOM 667 C C . ALA A 1 87 ? -6.401 5.699 7.356 1.00 90.44 87 ALA A C 1
ATOM 669 O O . ALA A 1 87 ? -6.840 5.632 8.503 1.00 90.44 87 ALA A O 1
ATOM 670 N N . GLN A 1 88 ? -6.164 6.870 6.761 1.00 89.50 88 GLN A N 1
ATOM 671 C CA . GLN A 1 88 ? -6.410 8.158 7.420 1.00 89.50 88 GLN A CA 1
ATOM 672 C C . GLN A 1 88 ? -7.880 8.311 7.830 1.00 89.50 88 GLN A C 1
ATOM 674 O O . GLN A 1 88 ? -8.173 8.694 8.963 1.00 89.50 88 GLN A O 1
ATOM 679 N N . ARG A 1 89 ? -8.817 7.933 6.950 1.00 87.81 89 ARG A N 1
ATOM 680 C CA . ARG A 1 89 ? -10.255 7.952 7.263 1.00 87.81 89 ARG A CA 1
ATOM 681 C C . ARG A 1 89 ? -10.613 6.998 8.402 1.00 87.81 89 ARG A C 1
ATOM 683 O O . ARG A 1 89 ? -11.454 7.337 9.232 1.00 87.81 89 ARG A O 1
ATOM 690 N N . GLU A 1 90 ? -10.001 5.818 8.452 1.00 85.12 90 GLU A N 1
ATOM 691 C CA . GLU A 1 90 ? -10.196 4.861 9.548 1.00 85.12 90 GLU A CA 1
ATOM 692 C C . GLU A 1 90 ? -9.667 5.388 10.889 1.00 85.12 90 GLU A C 1
ATOM 694 O O . GLU A 1 90 ? -10.324 5.199 11.916 1.00 85.12 90 GLU A O 1
ATOM 699 N N . ILE A 1 91 ? -8.544 6.114 10.887 1.00 86.31 91 ILE A N 1
ATOM 700 C CA . ILE A 1 91 ? -8.038 6.806 12.081 1.00 86.31 91 ILE A CA 1
ATOM 701 C C . ILE A 1 91 ? -9.055 7.854 12.548 1.00 86.31 91 ILE A C 1
ATOM 703 O O . ILE A 1 91 ? -9.450 7.838 13.714 1.00 86.31 91 ILE A O 1
ATOM 707 N N . SER A 1 92 ? -9.560 8.709 11.653 1.00 84.62 92 SER A N 1
ATOM 708 C CA . SER A 1 92 ? -10.553 9.733 12.014 1.00 84.62 92 SER A CA 1
ATOM 709 C C . SER A 1 92 ? -11.825 9.141 12.631 1.00 84.62 92 SER A C 1
ATOM 711 O O . SER A 1 92 ? -12.346 9.688 13.604 1.00 84.62 92 SER A O 1
ATOM 713 N N . LYS A 1 93 ? -12.297 7.992 12.123 1.00 79.75 93 LYS A N 1
ATOM 714 C CA . LYS A 1 93 ? -13.440 7.267 12.704 1.00 79.75 93 LYS A CA 1
ATOM 715 C C . LYS A 1 93 ? -13.155 6.753 14.110 1.00 79.75 93 LYS A C 1
ATOM 717 O O . LYS A 1 93 ? -14.030 6.817 14.958 1.00 79.75 93 LYS A O 1
ATOM 722 N N . SER A 1 94 ? -11.948 6.248 14.365 1.00 72.88 94 SER A N 1
ATOM 723 C CA . SER A 1 94 ? -11.588 5.753 15.701 1.00 72.88 94 SER A CA 1
ATOM 724 C C . SER A 1 94 ? -11.509 6.860 16.758 1.00 72.88 94 SER A C 1
ATOM 726 O O . SER A 1 94 ? -11.710 6.586 17.936 1.00 72.88 94 SER A O 1
ATOM 728 N N . ILE A 1 95 ? -11.261 8.107 16.340 1.00 75.12 95 ILE A N 1
ATOM 729 C CA . ILE A 1 95 ? -11.167 9.275 17.228 1.00 75.12 95 ILE A CA 1
ATOM 730 C C . ILE A 1 95 ? -12.549 9.884 17.517 1.00 75.12 95 ILE A C 1
ATOM 732 O O . ILE A 1 95 ? -12.745 10.458 18.584 1.00 75.12 95 ILE A O 1
ATOM 736 N N . SER A 1 96 ? -13.513 9.760 16.597 1.00 71.56 96 SER A N 1
ATOM 737 C CA . SER A 1 96 ? -14.875 10.284 16.774 1.00 71.56 96 SER A CA 1
ATOM 738 C C . SER A 1 96 ? -15.824 9.181 17.265 1.00 71.56 96 SER A C 1
ATOM 740 O O . SER A 1 96 ? -16.275 8.372 16.456 1.00 71.56 96 SER A O 1
ATOM 742 N N . PRO A 1 97 ? -16.191 9.134 18.560 1.00 56.28 97 PRO A N 1
ATOM 743 C CA . PRO A 1 97 ? -17.019 8.060 19.122 1.00 56.28 97 PRO A CA 1
ATOM 744 C C . PRO A 1 97 ? -18.495 8.070 18.667 1.00 56.28 97 PRO A C 1
ATOM 746 O O . PRO A 1 97 ? -19.300 7.308 19.194 1.00 56.28 97 PRO A O 1
ATOM 749 N N . SER A 1 98 ? -18.887 8.926 17.718 1.00 53.31 98 SER A N 1
ATOM 750 C CA . SER A 1 98 ? -20.283 9.331 17.518 1.00 53.31 98 SER A CA 1
ATOM 751 C C . SER A 1 98 ? -20.905 9.006 16.157 1.00 53.31 98 SER A C 1
ATOM 753 O O . SER A 1 98 ? -21.953 9.563 15.848 1.00 53.31 98 SER A O 1
ATOM 755 N N . THR A 1 99 ? -20.362 8.116 15.319 1.00 48.22 99 THR A N 1
ATOM 756 C CA . THR A 1 99 ? -21.049 7.827 14.041 1.00 48.22 99 THR A CA 1
ATOM 757 C C . THR A 1 99 ? -21.003 6.364 13.627 1.00 48.22 99 THR A C 1
ATOM 759 O O . THR A 1 99 ? -20.001 5.856 13.140 1.00 48.22 99 THR A O 1
ATOM 762 N N . GLU A 1 100 ? -22.153 5.722 13.840 1.00 52.62 100 GLU A N 1
ATOM 763 C CA . GLU A 1 100 ? -22.680 4.541 13.160 1.00 52.62 100 GLU A CA 1
ATOM 764 C C . GLU A 1 100 ? -21.702 3.389 12.916 1.00 52.62 100 GLU A C 1
ATOM 766 O O . GLU A 1 100 ? -20.956 3.316 11.937 1.00 52.62 100 GLU A O 1
ATOM 771 N N . ARG A 1 101 ? -21.847 2.402 13.801 1.00 49.53 101 ARG A N 1
ATOM 772 C CA . ARG A 1 101 ? -21.398 1.014 13.710 1.00 49.53 101 ARG A CA 1
ATOM 773 C C . ARG A 1 101 ? -21.988 0.328 12.467 1.00 49.53 101 ARG A C 1
ATOM 775 O O . ARG A 1 101 ? -22.797 -0.585 12.568 1.00 49.53 101 ARG A O 1
ATOM 782 N N . ARG A 1 102 ? -21.614 0.772 11.268 1.00 53.47 102 ARG A N 1
ATOM 783 C CA . ARG A 1 102 ? -21.891 0.046 10.031 1.00 53.47 102 ARG A CA 1
ATOM 784 C C . ARG A 1 102 ? -20.756 -0.951 9.869 1.00 53.47 102 ARG A C 1
ATOM 786 O O . ARG A 1 102 ? -19.650 -0.570 9.489 1.00 53.47 102 ARG A O 1
ATOM 793 N N . GLU A 1 103 ? -21.023 -2.203 10.230 1.00 45.38 103 GLU A N 1
ATOM 794 C CA . GLU A 1 103 ? -20.116 -3.342 10.079 1.00 45.38 103 GLU A CA 1
ATOM 795 C C . GLU A 1 103 ? -19.669 -3.471 8.617 1.00 45.38 103 GLU A C 1
ATOM 797 O O . GLU A 1 103 ? -20.265 -4.174 7.801 1.00 45.38 103 GLU A O 1
ATOM 802 N N . ARG A 1 104 ? -18.603 -2.764 8.241 1.00 50.59 104 ARG A N 1
ATOM 803 C CA . ARG A 1 104 ? -17.861 -3.094 7.033 1.00 50.59 104 ARG A CA 1
ATOM 804 C C . ARG A 1 104 ? -17.041 -4.317 7.395 1.00 50.59 104 ARG A C 1
ATOM 806 O O . ARG A 1 104 ? -16.008 -4.179 8.041 1.00 50.59 104 ARG A O 1
ATOM 813 N N . LYS A 1 105 ? -17.532 -5.501 7.017 1.00 43.12 105 LYS A N 1
ATOM 814 C CA . LYS A 1 105 ? -16.733 -6.731 6.994 1.00 43.12 105 LYS A CA 1
ATOM 815 C C . LYS A 1 105 ? -15.440 -6.431 6.237 1.00 43.12 105 LYS A C 1
ATOM 817 O O . LYS A 1 105 ? -15.433 -6.344 5.013 1.00 43.12 105 LYS A O 1
ATOM 822 N N . THR A 1 106 ? -14.361 -6.231 6.976 1.00 45.50 106 THR A N 1
ATOM 823 C CA . THR 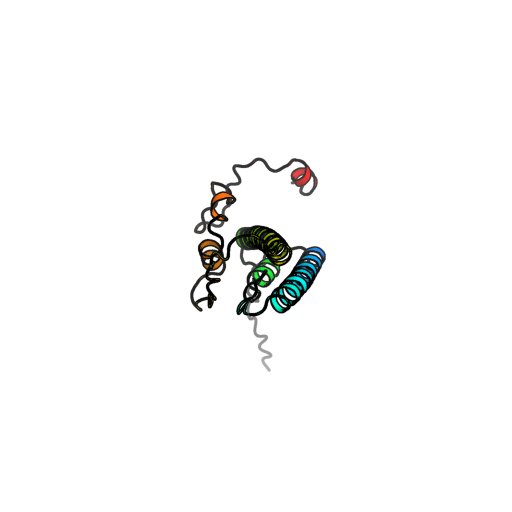A 1 106 ? -12.994 -6.309 6.479 1.00 45.50 106 THR A CA 1
ATOM 824 C C . THR A 1 106 ? -12.788 -7.761 6.083 1.00 45.50 106 THR A C 1
ATOM 826 O O . THR A 1 106 ? -12.604 -8.643 6.918 1.00 45.50 106 THR A O 1
ATOM 829 N N . VAL A 1 107 ? -12.948 -8.035 4.791 1.00 46.22 107 VAL A N 1
ATOM 830 C CA . VAL A 1 107 ? -12.695 -9.358 4.237 1.00 46.22 107 VAL A CA 1
ATOM 831 C C . VAL A 1 107 ? -11.194 -9.603 4.374 1.00 46.22 107 VAL A C 1
ATOM 833 O O . VAL A 1 107 ? -10.394 -8.962 3.696 1.00 46.22 107 VAL A O 1
ATOM 836 N N . PHE A 1 108 ? -10.810 -10.501 5.283 1.00 41.03 108 PHE A N 1
ATOM 837 C CA . PHE A 1 108 ? -9.471 -11.079 5.307 1.00 41.03 108 PHE A CA 1
ATOM 838 C C . PHE A 1 108 ? -9.294 -11.871 4.016 1.00 41.03 108 PHE A C 1
ATOM 840 O O . PHE A 1 108 ? -9.750 -13.008 3.896 1.00 41.03 108 PHE A O 1
ATOM 847 N N . LEU A 1 109 ? -8.681 -11.242 3.022 1.00 46.84 109 LEU A N 1
ATOM 848 C CA . LEU A 1 109 ? -8.390 -11.887 1.758 1.00 46.84 109 LEU A CA 1
ATOM 849 C C . LEU A 1 109 ? -7.029 -12.559 1.850 1.00 46.84 109 LEU A C 1
ATOM 851 O O . LEU A 1 109 ? -5.971 -11.928 1.836 1.00 46.84 109 LEU A O 1
ATOM 855 N N . ARG A 1 110 ? -7.078 -13.888 1.960 1.00 46.03 110 ARG A N 1
ATOM 856 C CA . ARG A 1 110 ? -5.975 -14.732 1.516 1.00 46.03 110 ARG A CA 1
ATOM 857 C C . ARG A 1 110 ? -5.792 -14.463 0.031 1.00 46.03 110 ARG A C 1
ATOM 859 O O . ARG A 1 110 ? -6.719 -14.707 -0.734 1.00 46.03 110 ARG A O 1
ATOM 866 N N . LYS A 1 111 ? -4.605 -14.007 -0.363 1.00 44.34 111 LYS A N 1
ATOM 867 C CA . LYS A 1 111 ? -4.203 -14.017 -1.767 1.00 44.34 111 LYS A CA 1
ATOM 868 C C . LYS A 1 111 ? -4.230 -15.479 -2.246 1.00 44.34 111 LYS A C 1
ATOM 870 O O . LYS A 1 111 ? -3.480 -16.293 -1.700 1.00 44.34 111 LYS A O 1
ATOM 875 N N . PRO A 1 112 ? -5.110 -15.864 -3.182 1.00 54.03 112 PRO A N 1
ATOM 876 C CA . PRO A 1 112 ? -5.044 -17.191 -3.778 1.00 54.03 112 PRO A CA 1
ATOM 877 C C . PRO A 1 112 ? -3.720 -17.320 -4.541 1.00 54.03 112 PRO A C 1
ATOM 879 O O . PRO A 1 112 ? -3.294 -16.391 -5.221 1.00 54.03 112 PRO A O 1
ATOM 882 N N . SER A 1 113 ? -3.057 -18.471 -4.428 1.00 53.31 113 SER A N 1
ATOM 883 C CA . SER A 1 113 ? -1.690 -18.709 -4.927 1.00 53.31 113 SER A CA 1
ATOM 884 C C . SER A 1 113 ? -1.520 -18.643 -6.453 1.00 53.31 113 SER A C 1
ATOM 886 O O . SER A 1 113 ? -0.436 -18.929 -6.945 1.00 53.31 113 SER A O 1
ATOM 888 N N . VAL A 1 114 ? -2.584 -18.341 -7.202 1.00 57.56 114 VAL A N 1
ATOM 889 C CA . VAL A 1 114 ? -2.662 -18.485 -8.667 1.00 57.56 114 VAL A CA 1
ATOM 890 C C . VAL A 1 114 ? -3.001 -17.160 -9.364 1.00 57.56 114 VAL A C 1
ATOM 892 O O . VAL A 1 114 ? -2.962 -17.087 -10.585 1.00 57.56 114 VAL A O 1
ATOM 895 N N . ILE A 1 115 ? -3.336 -16.106 -8.616 1.00 56.91 115 ILE A N 1
ATOM 896 C CA . ILE A 1 115 ? -3.745 -14.824 -9.203 1.00 56.91 115 ILE A CA 1
ATOM 897 C C . ILE A 1 115 ? -2.520 -13.920 -9.374 1.00 56.91 115 ILE A C 1
ATOM 899 O O . ILE A 1 115 ? -1.741 -13.754 -8.431 1.00 56.91 115 ILE A O 1
ATOM 903 N N . SER A 1 116 ? -2.369 -13.353 -10.577 1.00 70.44 116 SER A N 1
ATOM 904 C CA . SER A 1 116 ? -1.364 -12.331 -10.890 1.00 70.44 116 SER A CA 1
ATOM 905 C C . SER A 1 116 ? -1.484 -11.153 -9.922 1.00 70.44 116 SER A C 1
ATOM 907 O O . SER A 1 116 ? -2.582 -10.769 -9.519 1.00 70.44 116 SER A O 1
ATOM 909 N N . ASP A 1 117 ? -0.362 -10.547 -9.546 1.00 65.00 117 ASP A N 1
ATOM 910 C CA . ASP A 1 117 ? -0.342 -9.422 -8.609 1.00 65.00 117 ASP A CA 1
ATOM 911 C C . ASP A 1 117 ? -1.212 -8.246 -9.090 1.00 65.00 117 ASP A C 1
ATOM 913 O O . ASP A 1 117 ? -1.859 -7.584 -8.280 1.00 65.00 117 ASP A O 1
ATOM 917 N N . LEU A 1 118 ? -1.295 -8.040 -10.409 1.00 64.19 118 LEU A N 1
ATOM 918 C CA . LEU A 1 118 ? -2.166 -7.050 -11.049 1.00 64.19 118 LEU A CA 1
ATOM 919 C C . LEU A 1 118 ? -3.653 -7.400 -10.919 1.00 64.19 118 LEU A C 1
ATOM 921 O O . LEU A 1 118 ? -4.457 -6.535 -10.575 1.00 64.19 118 LEU A O 1
ATOM 925 N N . ASP A 1 119 ? -4.019 -8.661 -11.129 1.00 66.62 119 ASP A N 1
ATOM 926 C CA . ASP A 1 119 ? -5.403 -9.124 -10.982 1.00 66.62 119 ASP A CA 1
ATOM 927 C C . ASP A 1 119 ? -5.872 -9.000 -9.525 1.00 66.62 119 ASP A C 1
ATOM 929 O O . ASP A 1 119 ? -6.964 -8.497 -9.257 1.00 66.62 119 ASP A O 1
ATOM 933 N N . TYR A 1 120 ? -4.999 -9.334 -8.568 1.00 71.69 120 TYR A N 1
ATOM 934 C CA . TYR A 1 120 ? -5.245 -9.100 -7.143 1.00 71.69 120 TYR A CA 1
ATOM 935 C C . TYR A 1 120 ? -5.489 -7.608 -6.848 1.00 71.69 120 TYR A C 1
ATOM 937 O O . TYR A 1 120 ? -6.382 -7.258 -6.074 1.00 71.69 120 TYR A O 1
ATOM 945 N N . LEU A 1 121 ? -4.731 -6.702 -7.477 1.00 66.44 121 LEU A N 1
ATOM 946 C CA . LEU A 1 121 ? -4.941 -5.260 -7.314 1.00 66.44 121 LEU A CA 1
ATOM 947 C C . LEU A 1 121 ? -6.278 -4.793 -7.891 1.00 66.44 121 LEU A C 1
ATOM 949 O O . LEU A 1 121 ? -6.966 -3.997 -7.246 1.00 66.44 121 LEU A O 1
ATOM 953 N N . TYR A 1 122 ? -6.675 -5.297 -9.060 1.00 69.50 122 TYR A N 1
ATOM 954 C CA . TYR A 1 122 ? -7.961 -4.959 -9.668 1.00 69.50 122 TYR A CA 1
ATOM 955 C C . TYR A 1 122 ? -9.154 -5.435 -8.834 1.00 69.50 122 TYR A C 1
ATOM 957 O O . TYR A 1 122 ? -10.137 -4.698 -8.715 1.00 69.50 122 TYR A O 1
ATOM 965 N N . ASP A 1 123 ? -9.055 -6.609 -8.213 1.00 64.75 123 ASP A N 1
ATOM 966 C CA . ASP A 1 123 ? -10.111 -7.166 -7.363 1.00 64.75 123 ASP A CA 1
ATOM 967 C C . ASP A 1 123 ? -10.252 -6.430 -6.020 1.00 64.75 123 ASP A C 1
ATOM 969 O O . ASP A 1 123 ? -11.331 -6.405 -5.418 1.00 64.75 123 ASP A O 1
ATOM 973 N N . HIS A 1 124 ? -9.179 -5.803 -5.531 1.00 63.38 124 HIS A N 1
ATOM 974 C CA . HIS A 1 124 ? -9.156 -5.175 -4.203 1.00 63.38 124 HIS A CA 1
ATOM 975 C C . HIS A 1 124 ? -9.171 -3.653 -4.207 1.00 63.38 124 HIS A C 1
ATOM 977 O O . HIS A 1 124 ? -9.467 -3.045 -3.175 1.00 63.38 124 HIS A O 1
ATOM 983 N N . VAL A 1 125 ? -8.915 -3.033 -5.355 1.00 65.69 125 VAL A N 1
ATOM 984 C CA . VAL A 1 125 ? -9.006 -1.587 -5.547 1.00 65.69 125 VAL A CA 1
ATOM 985 C C . VAL A 1 125 ? -9.930 -1.325 -6.742 1.00 65.69 125 VAL A C 1
ATOM 987 O O . VAL A 1 125 ? -9.472 -0.982 -7.827 1.00 65.69 125 VAL A O 1
ATOM 990 N N . PRO A 1 126 ? -11.262 -1.446 -6.585 1.00 60.72 126 PRO A N 1
ATOM 991 C CA . PRO A 1 126 ? -12.204 -1.324 -7.705 1.00 60.72 126 PRO A CA 1
ATOM 992 C C . PRO A 1 126 ? -12.183 0.058 -8.383 1.00 60.72 126 PRO A C 1
ATOM 994 O O . PRO A 1 126 ? -12.623 0.210 -9.523 1.00 60.72 126 PRO A O 1
ATOM 997 N N . HIS A 1 127 ? -11.657 1.084 -7.707 1.00 63.66 127 HIS A N 1
ATOM 998 C CA . HIS A 1 127 ? -11.457 2.419 -8.276 1.00 63.66 127 HIS A CA 1
ATOM 999 C C . HIS A 1 127 ? -10.182 2.544 -9.118 1.00 63.66 127 HIS A C 1
ATOM 1001 O O . HIS A 1 127 ? -10.072 3.500 -9.881 1.00 63.66 127 HIS A O 1
ATOM 1007 N N . LEU A 1 128 ? -9.267 1.571 -9.057 1.00 63.00 128 LEU A N 1
ATOM 1008 C CA . LEU A 1 128 ? -8.030 1.546 -9.843 1.00 63.00 128 LEU A CA 1
ATOM 1009 C C . LEU A 1 128 ? -8.326 1.664 -11.342 1.00 63.00 128 LEU A C 1
ATOM 1011 O O . LEU A 1 128 ? -7.673 2.434 -12.038 1.00 63.00 128 LEU A O 1
ATOM 1015 N N . ARG A 1 129 ? -9.403 1.017 -11.815 1.00 64.62 129 ARG A N 1
ATOM 1016 C CA . ARG A 1 129 ? -9.863 1.111 -13.212 1.00 64.62 129 ARG A CA 1
ATOM 1017 C C . ARG A 1 129 ? -10.216 2.534 -13.659 1.00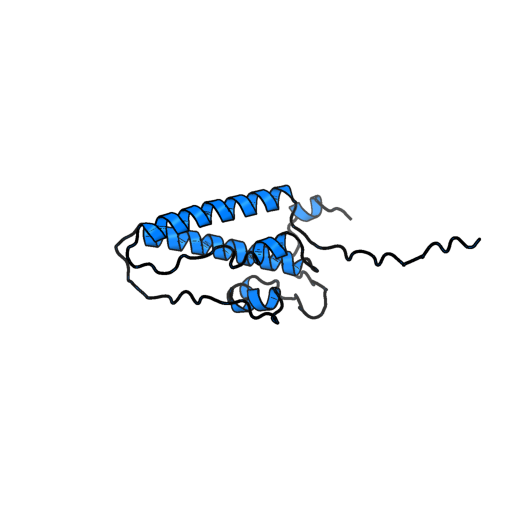 64.62 129 ARG A C 1
ATOM 1019 O O . ARG A 1 129 ? -10.158 2.809 -14.848 1.00 64.62 129 ARG A O 1
ATOM 1026 N N . ARG A 1 130 ? -10.600 3.432 -12.743 1.00 65.25 130 ARG A N 1
ATOM 1027 C CA . ARG A 1 130 ? -10.961 4.827 -13.072 1.00 65.25 130 ARG A CA 1
ATOM 1028 C C . ARG A 1 130 ? -9.746 5.731 -13.245 1.00 65.25 130 ARG A C 1
ATOM 1030 O O . ARG A 1 130 ? -9.846 6.745 -13.922 1.00 65.25 130 ARG A O 1
ATOM 1037 N N . HIS A 1 131 ? -8.636 5.379 -12.604 1.00 58.91 131 HIS A N 1
ATOM 1038 C CA . HIS A 1 131 ? -7.376 6.120 -12.671 1.00 58.91 131 HIS A CA 1
ATOM 1039 C C . HIS A 1 131 ? -6.400 5.512 -13.680 1.00 58.91 131 HIS A C 1
ATOM 1041 O O . HIS A 1 131 ? -5.306 6.035 -13.875 1.00 58.91 131 HIS A O 1
ATOM 1047 N N . TRP A 1 132 ? -6.800 4.412 -14.316 1.00 60.66 132 TRP A N 1
ATOM 1048 C CA . TRP A 1 132 ? -6.024 3.754 -15.347 1.00 60.66 132 TRP A CA 1
ATOM 1049 C C . TRP A 1 132 ? -6.048 4.591 -16.637 1.00 60.66 132 TRP A C 1
ATOM 1051 O O . TRP A 1 132 ? -7.137 5.006 -17.048 1.00 60.66 132 TRP A O 1
ATOM 1061 N N . PRO A 1 133 ? -4.900 4.851 -17.293 1.00 60.81 133 PRO A N 1
ATOM 1062 C CA . PRO A 1 133 ? -4.884 5.563 -18.565 1.00 60.81 133 PRO A CA 1
ATOM 1063 C C . PRO A 1 133 ? -5.761 4.824 -19.581 1.00 60.81 133 PRO A C 1
ATOM 1065 O O . PRO A 1 133 ? -5.598 3.618 -19.796 1.00 60.81 133 PRO A O 1
ATOM 1068 N N . SER A 1 134 ? -6.705 5.531 -20.203 1.00 46.53 134 SER A N 1
ATOM 1069 C CA . SER A 1 134 ? -7.556 4.970 -21.253 1.00 46.53 134 SER A CA 1
ATOM 1070 C C . SER A 1 134 ? -6.689 4.602 -22.462 1.00 46.53 134 SER A C 1
ATOM 1072 O O . SER A 1 134 ? -6.353 5.471 -23.258 1.00 46.53 134 SER A O 1
ATOM 1074 N N . GLY A 1 135 ? -6.282 3.336 -22.577 1.00 55.34 135 GLY A N 1
ATOM 1075 C CA . GLY A 1 135 ? -5.4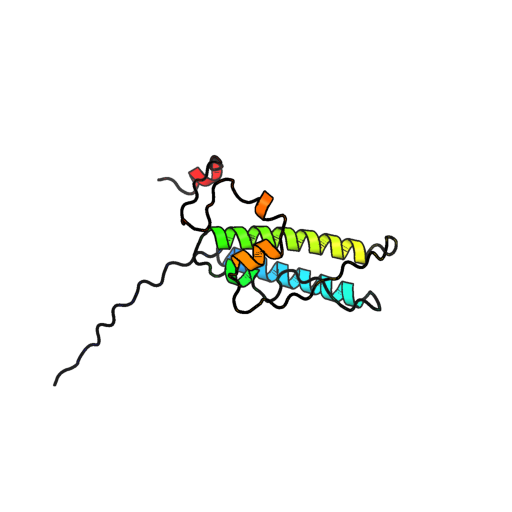21 2.863 -23.671 1.00 55.34 135 GLY A CA 1
ATOM 1076 C C . GLY A 1 135 ? -4.391 1.804 -23.283 1.00 55.34 135 GLY A C 1
ATOM 1077 O O . GLY A 1 135 ? -3.768 1.219 -24.162 1.00 55.34 135 GLY A O 1
ATOM 1078 N N . TYR A 1 136 ? -4.212 1.523 -21.992 1.00 44.66 136 TYR A N 1
ATOM 1079 C CA . TYR A 1 136 ? -3.313 0.458 -21.559 1.00 44.66 136 TYR A CA 1
ATOM 1080 C C . TYR A 1 136 ? -3.995 -0.905 -21.727 1.00 44.66 136 TYR A C 1
ATOM 1082 O O . TYR A 1 136 ? -5.000 -1.202 -21.076 1.00 44.66 136 TYR A O 1
ATOM 1090 N N . ASN A 1 137 ? -3.445 -1.723 -22.616 1.00 52.09 137 ASN A N 1
ATOM 1091 C CA . ASN A 1 137 ? -3.895 -3.081 -22.871 1.00 52.09 137 ASN A CA 1
ATOM 1092 C C . ASN A 1 137 ? -2.971 -4.049 -22.124 1.00 52.09 137 ASN A C 1
ATOM 1094 O O . ASN A 1 137 ? -1.803 -4.167 -22.467 1.00 52.09 137 ASN A O 1
ATOM 1098 N N . THR A 1 138 ? -3.485 -4.759 -21.120 1.00 51.03 138 THR A N 1
ATOM 1099 C CA . THR A 1 138 ? -2.707 -5.701 -20.288 1.00 51.03 138 THR A CA 1
ATOM 1100 C C . THR A 1 138 ? -2.132 -6.890 -21.066 1.00 51.03 138 THR A C 1
ATOM 1102 O O . THR A 1 138 ? -1.340 -7.643 -20.517 1.00 51.03 138 THR A O 1
ATOM 1105 N N . HIS A 1 139 ? -2.538 -7.086 -22.326 1.00 46.34 139 HIS A N 1
ATOM 1106 C CA . HIS A 1 139 ? -2.054 -8.162 -23.196 1.00 46.34 139 HIS A CA 1
ATOM 1107 C C . HIS A 1 139 ? -0.974 -7.742 -24.197 1.00 46.34 139 HIS A C 1
ATOM 1109 O O . HIS A 1 139 ? -0.384 -8.597 -24.853 1.00 46.34 139 HIS A O 1
ATOM 1115 N N . THR A 1 140 ? -0.732 -6.447 -24.351 1.00 44.88 140 THR A N 1
ATOM 1116 C CA . THR A 1 140 ? 0.281 -5.917 -25.262 1.00 44.88 140 THR A CA 1
ATOM 1117 C C . THR A 1 140 ? 1.022 -4.854 -24.479 1.00 44.88 140 THR A C 1
ATOM 1119 O O . THR A 1 140 ? 0.419 -3.814 -24.230 1.00 44.88 140 THR A O 1
ATOM 1122 N N . ASP A 1 141 ? 2.268 -5.119 -24.077 1.00 44.91 141 ASP A N 1
ATOM 1123 C CA . ASP A 1 141 ? 3.185 -4.233 -23.331 1.00 44.91 141 ASP A CA 1
ATOM 1124 C C . ASP A 1 141 ? 3.489 -2.907 -24.066 1.00 44.91 141 ASP A C 1
ATOM 1126 O O . ASP A 1 141 ? 4.629 -2.540 -24.338 1.00 44.91 141 ASP A O 1
ATOM 1130 N N . SER A 1 142 ? 2.460 -2.166 -24.451 1.00 39.12 142 SER A N 1
ATOM 1131 C CA . SER A 1 142 ? 2.536 -0.914 -25.176 1.00 39.12 142 SER A CA 1
ATOM 1132 C C . SER A 1 142 ? 1.536 0.042 -24.550 1.00 39.12 142 SER A C 1
ATOM 1134 O O . SER A 1 142 ? 0.319 -0.101 -24.704 1.00 39.12 142 SER A O 1
ATOM 1136 N N . ILE A 1 143 ? 2.058 1.033 -23.834 1.00 42.72 143 ILE A N 1
ATOM 1137 C CA . ILE A 1 143 ? 1.259 2.142 -23.332 1.00 42.72 143 ILE A CA 1
ATOM 1138 C C . ILE A 1 143 ? 1.155 3.162 -24.462 1.00 42.72 143 ILE A C 1
ATOM 1140 O O . ILE A 1 143 ? 2.078 3.941 -24.691 1.00 42.72 143 ILE A O 1
ATOM 1144 N N . ALA A 1 144 ? 0.025 3.189 -25.165 1.00 45.50 144 ALA A N 1
ATOM 1145 C CA . ALA A 1 144 ? -0.333 4.367 -25.942 1.00 45.50 144 ALA A CA 1
ATOM 1146 C C . ALA A 1 144 ? -0.765 5.458 -24.946 1.00 45.50 144 ALA A C 1
ATOM 1148 O O . ALA A 1 144 ? -1.935 5.557 -24.578 1.00 45.50 144 ALA A O 1
ATOM 1149 N N . LEU A 1 145 ? 0.198 6.232 -24.435 1.00 42.72 145 LEU A N 1
ATOM 1150 C CA . LEU A 1 145 ? -0.070 7.414 -23.614 1.00 42.72 145 LEU A CA 1
ATOM 1151 C C . LEU A 1 145 ? -0.769 8.460 -24.494 1.00 42.72 145 LEU A C 1
ATOM 1153 O O . LEU A 1 145 ? -0.123 9.261 -25.160 1.00 42.72 145 LEU A O 1
ATOM 1157 N N . SER A 1 146 ? -2.103 8.451 -24.514 1.00 47.28 146 SER A N 1
ATOM 1158 C CA . SER A 1 146 ? -2.893 9.504 -25.169 1.00 47.28 146 SER A CA 1
ATOM 1159 C C . SER A 1 146 ? -2.942 10.797 -24.346 1.00 47.28 146 SER A C 1
ATOM 1161 O O . SER A 1 146 ? -3.455 11.812 -24.812 1.00 47.28 146 SER A O 1
ATOM 1163 N N . THR A 1 147 ? -2.455 10.766 -23.104 1.00 47.66 147 THR A N 1
ATOM 1164 C CA . THR A 1 147 ? -2.304 11.944 -22.249 1.00 47.66 147 THR A CA 1
ATOM 1165 C C . THR A 1 147 ? -0.978 12.638 -22.555 1.00 47.66 147 THR A C 1
ATOM 1167 O O . THR A 1 147 ? 0.063 11.985 -22.450 1.00 47.66 147 THR A O 1
ATOM 1170 N N . PRO A 1 148 ? -0.980 13.941 -22.898 1.00 51.38 148 PRO A N 1
ATOM 1171 C CA . PRO A 1 148 ? 0.255 14.677 -23.131 1.00 51.38 148 PRO A CA 1
ATOM 1172 C C . PRO A 1 148 ? 1.124 14.642 -21.869 1.00 51.38 148 PRO A C 1
ATOM 1174 O O . PRO A 1 148 ? 0.637 14.888 -20.763 1.00 51.38 148 PRO A O 1
ATOM 1177 N N . VAL A 1 149 ? 2.404 14.306 -22.040 1.00 56.59 149 VAL A N 1
ATOM 1178 C CA . VAL A 1 149 ? 3.381 14.263 -20.947 1.00 56.59 149 VAL A CA 1
ATOM 1179 C C . VAL A 1 149 ? 3.507 15.673 -20.350 1.00 56.59 149 VAL A C 1
ATOM 1181 O O . VAL A 1 149 ? 3.729 16.622 -21.104 1.00 56.59 149 VAL A O 1
ATOM 1184 N N . PRO A 1 150 ? 3.356 15.850 -19.024 1.00 67.31 150 PRO A N 1
ATOM 1185 C CA . PRO A 1 150 ? 3.565 17.143 -18.380 1.00 67.31 150 PRO A CA 1
ATOM 1186 C C . PRO A 1 150 ? 4.957 17.711 -18.692 1.00 67.31 150 PRO A C 1
ATOM 1188 O O . PRO A 1 150 ? 5.948 16.991 -18.584 1.00 67.31 150 PRO A O 1
ATOM 1191 N N . GLY A 1 151 ? 5.046 19.001 -19.035 1.00 63.09 151 GLY A N 1
ATOM 1192 C CA . GLY A 1 151 ? 6.282 19.611 -19.558 1.00 63.09 151 GLY A CA 1
ATOM 1193 C C . GLY A 1 151 ? 7.521 19.445 -18.667 1.00 63.09 151 GLY A C 1
ATOM 1194 O O . GLY A 1 151 ? 8.614 19.222 -19.171 1.00 63.09 151 GLY A O 1
ATOM 1195 N N . TYR A 1 152 ? 7.353 19.422 -17.341 1.00 56.84 152 TYR A N 1
ATOM 1196 C CA . TYR A 1 152 ? 8.467 19.214 -16.405 1.00 56.84 152 TYR A CA 1
ATOM 1197 C C . TYR A 1 152 ? 9.110 17.815 -16.497 1.00 56.84 152 TYR A C 1
ATOM 1199 O O . TYR A 1 152 ? 10.242 17.636 -16.059 1.00 56.84 152 TYR A O 1
ATOM 1207 N N . LEU A 1 153 ? 8.407 16.813 -17.044 1.00 47.19 153 LEU A N 1
ATOM 1208 C CA . LEU A 1 153 ? 8.976 15.487 -17.315 1.00 47.19 153 LEU A CA 1
ATOM 1209 C C . LEU A 1 153 ? 9.690 15.432 -18.668 1.00 47.19 153 LEU A C 1
ATOM 1211 O O . LEU A 1 153 ? 10.630 14.659 -18.803 1.00 47.19 153 LEU A O 1
ATOM 1215 N N . GLN A 1 154 ? 9.294 16.259 -19.640 1.00 62.09 154 GLN A N 1
ATOM 1216 C CA . GLN A 1 154 ? 10.005 16.370 -20.922 1.00 62.09 154 GLN A CA 1
ATOM 1217 C C . GLN A 1 154 ? 11.393 16.994 -20.735 1.00 62.09 154 GLN A C 1
ATOM 1219 O O . GLN A 1 154 ? 12.353 16.558 -21.355 1.00 62.09 154 GLN A O 1
ATOM 1224 N N . GLU A 1 155 ? 11.523 17.962 -19.826 1.00 55.59 155 GLU A N 1
ATOM 1225 C CA . GLU A 1 155 ? 12.820 18.568 -19.494 1.00 55.59 155 GLU A CA 1
ATOM 1226 C C . GLU A 1 155 ? 13.772 17.598 -18.773 1.00 55.59 155 GLU A C 1
ATOM 1228 O O . GLU A 1 155 ? 14.989 17.726 -18.886 1.00 55.59 155 GLU A O 1
ATOM 1233 N N . ALA A 1 156 ? 13.231 16.622 -18.037 1.00 50.22 156 ALA A N 1
ATOM 1234 C CA . ALA A 1 156 ? 14.018 15.645 -17.287 1.00 50.22 156 ALA A CA 1
ATOM 1235 C C . ALA A 1 156 ? 14.540 14.482 -18.153 1.00 50.22 156 ALA A C 1
ATOM 1237 O O . ALA A 1 156 ? 15.484 13.804 -17.746 1.00 50.22 156 ALA A O 1
ATOM 1238 N N . PHE A 1 157 ? 13.943 14.260 -19.328 1.00 50.69 157 PHE A N 1
ATOM 1239 C CA . PHE A 1 157 ? 14.298 13.191 -20.264 1.00 50.69 157 PHE A CA 1
ATOM 1240 C C . PHE A 1 157 ? 14.293 13.720 -21.710 1.00 50.69 157 PHE A C 1
ATOM 1242 O O . PHE A 1 157 ? 13.375 13.399 -22.466 1.00 50.69 157 PHE A O 1
ATOM 1249 N N . PRO A 1 158 ? 15.268 14.567 -22.092 1.00 47.78 158 PRO A N 1
ATOM 1250 C CA . PRO A 1 158 ? 15.428 14.974 -23.484 1.00 47.78 158 PRO A CA 1
ATOM 1251 C C . PRO A 1 158 ? 15.885 13.780 -24.338 1.00 47.78 158 PRO A C 1
ATOM 1253 O O . PRO A 1 158 ? 16.673 12.961 -23.860 1.00 47.78 158 PRO A O 1
ATOM 1256 N N . ASP A 1 159 ? 15.365 13.696 -25.567 1.00 53.69 159 ASP A N 1
ATOM 1257 C CA . ASP A 1 159 ? 15.698 12.661 -26.565 1.00 53.69 159 ASP A CA 1
ATOM 1258 C C . ASP A 1 159 ? 17.210 12.531 -26.846 1.00 53.69 159 ASP A C 1
ATOM 1260 O O . ASP A 1 159 ? 17.915 13.572 -26.876 1.00 53.69 159 ASP A O 1
#

pLDDT: mean 72.46, std 18.61, range [39.12, 95.88]

Radius of gyration: 20.79 Å; chains: 1; bounding box: 66×52×49 Å